Protein AF-A0A7S2D565-F1 (afdb_monomer_lite)

InterPro domains:
  IPR023214 HAD superfamily [G3DSA:3.40.50.1000] (1-123)
  IPR036412 HAD-like superfamily [SSF56784] (5-116)

Secondary structure (DSSP, 8-state):
-TTHHHHHHHHHHTT----EE-SS-HHHHHHHHHHTT-GGG--S-EES----TTHHHHHHHHHHSTTSTTGGGGGGTGGG-EEEES-HHHHHHHHHTT-EEEE--SSS---HHHHHHHHHHTTPPPPPPPP--TTTGGG-

Foldseek 3Di:
DVQVQLLLVQCVVVVHAAEDEELAQLVVVCVVCVVVVNNVSHPDYHHYNQDDPLGVLVVQVVLCDPPHVNVVVPPCSQLPAEDEECPVVNQVSSVVVNHHYDHFHPPPTDDPVSSVVVCVVVVHDGGPDPPPPVVNVVVD

Structure (mmCIF, N/CA/C/O backbone):
data_AF-A0A7S2D565-F1
#
_entry.id   AF-A0A7S2D565-F1
#
loop_
_atom_site.group_PDB
_atom_site.id
_atom_site.type_symbol
_atom_site.label_atom_id
_atom_site.label_alt_id
_atom_site.label_comp_id
_atom_site.label_asym_id
_atom_site.label_entity_id
_atom_site.label_seq_id
_atom_site.pdbx_PDB_ins_code
_atom_site.Cartn_x
_atom_site.Cartn_y
_atom_site.Cartn_z
_atom_site.occupancy
_atom_site.B_iso_or_equiv
_atom_site.auth_seq_id
_atom_site.auth_comp_id
_atom_site.auth_asym_id
_atom_site.auth_atom_id
_atom_site.pdbx_PDB_model_num
ATOM 1 N N . ALA A 1 1 ? 11.552 0.693 -13.306 1.00 63.19 1 ALA A N 1
ATOM 2 C CA . ALA A 1 1 ? 11.733 -0.682 -12.769 1.00 63.19 1 ALA A CA 1
ATOM 3 C C . ALA A 1 1 ? 11.023 -1.725 -13.653 1.00 63.19 1 ALA A C 1
ATOM 5 O O . ALA A 1 1 ? 9.807 -1.864 -13.546 1.00 63.19 1 ALA A O 1
ATOM 6 N N . PRO A 1 2 ? 11.734 -2.435 -14.548 1.00 69.81 2 PRO A N 1
ATOM 7 C CA . PRO A 1 2 ? 11.108 -3.235 -15.612 1.00 69.81 2 PRO A CA 1
ATOM 8 C C . PRO A 1 2 ? 10.314 -4.452 -15.114 1.00 69.81 2 PRO A C 1
ATOM 10 O O . PRO A 1 2 ? 9.330 -4.817 -15.746 1.00 69.81 2 PRO A O 1
ATOM 13 N N . LEU A 1 3 ? 10.701 -5.046 -13.980 1.00 79.56 3 LEU A N 1
ATOM 14 C CA . LEU A 1 3 ? 9.980 -6.181 -13.392 1.00 79.56 3 LEU A CA 1
ATOM 15 C C . LEU A 1 3 ? 8.737 -5.744 -12.607 1.00 79.56 3 LEU A C 1
ATOM 17 O O . LEU A 1 3 ? 7.703 -6.384 -12.706 1.00 79.56 3 LEU A O 1
ATOM 21 N N . LEU A 1 4 ? 8.809 -4.630 -11.874 1.00 89.50 4 LEU A N 1
ATOM 22 C CA . LEU A 1 4 ? 7.738 -4.185 -10.974 1.00 89.50 4 LEU A CA 1
ATOM 23 C C .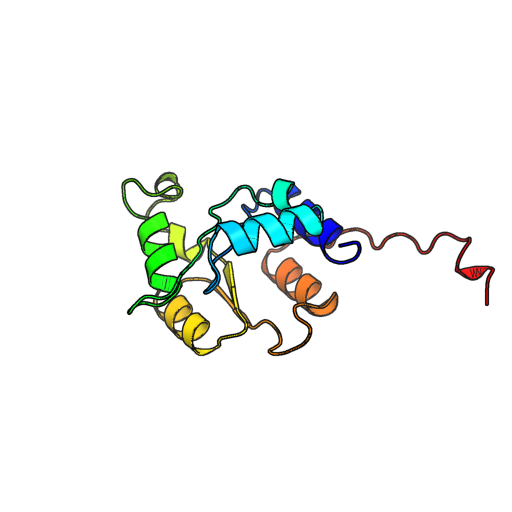 LEU A 1 4 ? 6.581 -3.480 -11.702 1.00 89.50 4 LEU A C 1
ATOM 25 O O . LEU A 1 4 ? 5.417 -3.672 -11.355 1.00 89.50 4 LEU A O 1
ATOM 29 N N . ARG A 1 5 ? 6.888 -2.668 -12.722 1.00 93.62 5 ARG A N 1
ATOM 30 C CA . ARG A 1 5 ? 5.893 -1.844 -13.429 1.00 93.62 5 ARG A CA 1
ATOM 31 C C . ARG A 1 5 ? 4.692 -2.654 -13.964 1.00 93.62 5 ARG A C 1
ATOM 33 O O . ARG A 1 5 ? 3.571 -2.249 -13.661 1.00 93.62 5 ARG A O 1
ATOM 40 N N . PRO A 1 6 ? 4.863 -3.791 -14.676 1.00 93.62 6 PRO A N 1
ATOM 41 C CA . PRO A 1 6 ? 3.729 -4.553 -15.212 1.00 93.62 6 PRO A CA 1
ATOM 42 C C . PRO A 1 6 ? 2.761 -5.053 -14.132 1.00 93.62 6 PRO A C 1
ATOM 44 O O . PRO A 1 6 ? 1.551 -5.090 -14.354 1.00 93.62 6 PRO A O 1
ATOM 47 N N . TRP A 1 7 ? 3.278 -5.417 -12.955 1.00 95.00 7 TRP A N 1
ATOM 48 C CA . TRP A 1 7 ? 2.463 -5.844 -11.818 1.00 95.00 7 TRP A CA 1
ATOM 49 C C . TRP A 1 7 ? 1.631 -4.686 -11.258 1.00 95.00 7 TRP A C 1
ATOM 51 O O . TRP A 1 7 ? 0.416 -4.821 -11.103 1.00 95.00 7 TRP A O 1
ATOM 61 N N . LEU A 1 8 ? 2.255 -3.527 -11.027 1.00 96.00 8 LEU A N 1
ATOM 62 C CA . LEU A 1 8 ? 1.573 -2.338 -10.503 1.00 96.00 8 LEU A CA 1
ATOM 63 C C . LEU A 1 8 ? 0.535 -1.778 -11.487 1.00 96.00 8 LEU A C 1
ATOM 65 O O . LEU A 1 8 ? -0.592 -1.478 -11.096 1.00 96.00 8 LEU A O 1
ATOM 69 N N . GLU A 1 9 ? 0.868 -1.701 -12.777 1.00 95.88 9 GLU A N 1
ATOM 70 C CA . GLU A 1 9 ? -0.076 -1.291 -13.826 1.00 95.88 9 GLU A CA 1
ATOM 71 C C . GLU A 1 9 ? -1.289 -2.215 -13.877 1.00 95.88 9 GLU A C 1
ATOM 73 O O . GLU A 1 9 ? -2.425 -1.759 -14.034 1.00 95.88 9 GLU A O 1
ATOM 78 N N . ARG A 1 10 ? -1.067 -3.521 -13.701 1.00 95.69 10 ARG A N 1
ATOM 79 C CA . ARG A 1 10 ? -2.148 -4.496 -13.699 1.00 95.69 10 ARG A CA 1
ATOM 80 C C . ARG A 1 10 ? -3.054 -4.344 -12.476 1.00 95.69 10 ARG A C 1
ATOM 82 O O . ARG A 1 10 ? -4.271 -4.349 -12.671 1.00 95.69 10 ARG A O 1
ATOM 89 N N . LEU A 1 11 ? -2.502 -4.148 -11.276 1.00 96.38 11 LEU A N 1
ATOM 90 C CA . LEU A 1 11 ? -3.280 -3.838 -10.065 1.00 96.38 11 LEU A CA 1
ATOM 91 C C . LEU A 1 11 ? -4.135 -2.582 -10.272 1.00 96.38 11 LEU A C 1
ATOM 93 O O . LEU A 1 11 ? -5.355 -2.624 -10.104 1.00 96.38 11 LEU A O 1
ATOM 97 N N . ARG A 1 12 ? -3.522 -1.501 -10.759 1.00 96.12 12 ARG A N 1
ATOM 98 C CA . ARG A 1 12 ? -4.221 -0.245 -11.041 1.00 96.12 12 ARG A CA 1
ATOM 99 C C . ARG A 1 12 ? -5.325 -0.416 -12.088 1.00 96.12 12 ARG A C 1
ATOM 101 O O . ARG A 1 12 ? -6.438 0.068 -11.904 1.00 96.12 12 ARG A O 1
ATOM 108 N N . SER A 1 13 ? -5.064 -1.159 -13.167 1.00 95.19 13 SER A N 1
ATOM 109 C CA . SER A 1 13 ? -6.069 -1.447 -14.207 1.00 95.19 13 SER A CA 1
ATOM 110 C C . SER A 1 13 ? -7.261 -2.262 -13.693 1.00 95.19 13 SER A C 1
ATOM 112 O O . SER A 1 13 ? -8.342 -2.200 -14.276 1.00 95.19 13 SER A O 1
ATOM 114 N N . ALA A 1 14 ? -7.073 -3.012 -12.603 1.00 95.62 14 ALA A N 1
ATOM 115 C CA . ALA A 1 14 ? -8.122 -3.759 -11.921 1.00 95.62 14 ALA A CA 1
ATOM 116 C C . ALA A 1 14 ? -8.903 -2.911 -10.898 1.00 95.62 14 ALA A C 1
ATOM 118 O O . ALA A 1 14 ? -9.802 -3.429 -10.242 1.00 95.62 14 ALA A O 1
ATOM 119 N N . GLY A 1 15 ? -8.586 -1.618 -10.768 1.00 94.88 15 GLY A N 1
ATOM 120 C CA . GLY A 1 15 ? -9.232 -0.706 -9.825 1.00 94.88 15 GLY A CA 1
ATOM 121 C C . GLY A 1 15 ? -8.665 -0.763 -8.406 1.00 94.88 15 GLY A C 1
ATOM 122 O O . GLY A 1 15 ? -9.283 -0.214 -7.496 1.00 94.88 15 GLY A O 1
ATOM 123 N N . VAL A 1 16 ? -7.513 -1.414 -8.204 1.00 96.31 16 VAL A N 1
ATOM 124 C CA . VAL A 1 16 ? -6.793 -1.385 -6.925 1.00 96.31 16 VAL A CA 1
ATOM 125 C C . VAL A 1 16 ? -6.077 -0.045 -6.796 1.00 96.31 16 VAL A C 1
ATOM 127 O O . VAL A 1 16 ? -5.340 0.347 -7.699 1.00 96.31 16 VAL A O 1
ATOM 130 N N . ILE A 1 17 ? -6.278 0.627 -5.664 1.00 96.62 17 ILE A N 1
ATOM 131 C CA . ILE A 1 17 ? -5.557 1.854 -5.319 1.00 96.62 17 ILE A CA 1
ATOM 132 C C . ILE A 1 17 ? -4.224 1.481 -4.681 1.00 96.62 17 ILE A C 1
ATOM 134 O O . ILE A 1 17 ? -4.181 0.676 -3.748 1.00 96.62 17 ILE A O 1
ATOM 138 N N . LEU A 1 18 ? -3.142 2.075 -5.174 1.00 97.56 18 LEU A N 1
ATOM 139 C CA . LEU A 1 18 ? -1.788 1.789 -4.710 1.00 97.56 18 LEU A CA 1
ATOM 140 C C . LEU A 1 18 ? -1.286 2.921 -3.812 1.00 97.56 18 LEU A C 1
ATOM 142 O O . LEU A 1 18 ? -1.127 4.055 -4.260 1.00 97.56 18 LEU A O 1
ATOM 146 N N . GLY A 1 19 ? -1.016 2.602 -2.545 1.00 96.94 19 GLY A N 1
ATOM 147 C CA . GLY A 1 19 ? -0.437 3.518 -1.558 1.00 96.94 19 GLY A CA 1
ATOM 148 C C . GLY A 1 19 ? 0.900 3.017 -1.012 1.00 96.94 19 GLY A C 1
ATOM 149 O O . GLY A 1 19 ? 1.263 1.854 -1.193 1.00 96.94 19 GLY A O 1
ATOM 150 N N . ILE A 1 20 ? 1.635 3.895 -0.329 1.00 96.75 20 ILE A N 1
ATOM 151 C CA . ILE A 1 20 ? 2.896 3.565 0.350 1.00 96.75 20 ILE A CA 1
ATOM 152 C C . ILE A 1 20 ? 2.863 4.102 1.776 1.00 96.75 20 ILE A C 1
ATOM 154 O O . ILE A 1 20 ? 2.556 5.267 1.999 1.00 96.75 20 ILE A O 1
ATOM 158 N N . MET A 1 21 ? 3.278 3.275 2.734 1.00 95.38 21 MET A N 1
ATOM 159 C CA . MET A 1 21 ? 3.602 3.698 4.097 1.00 95.38 21 MET A CA 1
ATOM 160 C C . MET A 1 21 ? 5.046 3.333 4.417 1.00 95.38 21 MET A C 1
ATOM 162 O O . MET A 1 21 ? 5.426 2.162 4.364 1.00 95.38 21 MET A O 1
ATOM 166 N N . SER A 1 22 ? 5.855 4.329 4.775 1.00 94.06 22 SER A N 1
ATOM 167 C CA . SER A 1 22 ? 7.288 4.151 5.019 1.00 94.06 22 SER A CA 1
ATOM 168 C C . SER A 1 22 ? 7.762 4.867 6.280 1.00 94.06 22 SER A C 1
ATOM 170 O O . SER A 1 22 ? 7.251 5.925 6.647 1.00 94.06 22 SER A O 1
ATOM 172 N N . LYS A 1 23 ? 8.808 4.322 6.915 1.00 92.50 23 LYS A N 1
ATOM 173 C CA . LYS A 1 23 ? 9.568 5.009 7.976 1.00 92.50 23 LYS A CA 1
ATOM 174 C C . LYS A 1 23 ? 10.332 6.222 7.417 1.00 92.50 23 LYS A C 1
ATOM 176 O O . LYS A 1 23 ? 10.550 7.196 8.136 1.00 92.50 23 LYS A O 1
ATOM 181 N N . SER A 1 24 ? 10.708 6.181 6.136 1.00 94.06 24 SER A N 1
ATOM 182 C CA . SER A 1 24 ? 11.349 7.289 5.416 1.00 94.06 24 SER A CA 1
ATOM 183 C C . SER A 1 24 ? 10.417 8.491 5.270 1.00 94.06 24 SER A C 1
ATOM 185 O O . SER A 1 24 ? 9.204 8.374 5.414 1.00 94.06 24 SER A O 1
ATOM 187 N N . THR A 1 25 ? 10.967 9.670 4.972 1.00 95.62 25 THR A N 1
ATOM 188 C CA . THR A 1 25 ? 10.137 10.858 4.714 1.00 95.62 25 THR A CA 1
ATOM 189 C C . THR A 1 25 ? 9.397 10.731 3.384 1.00 95.62 25 THR A C 1
ATOM 191 O O . THR A 1 25 ? 9.889 10.068 2.474 1.00 95.62 25 THR A O 1
ATOM 194 N N . GLU A 1 26 ? 8.253 11.403 3.245 1.00 95.94 26 GLU A N 1
ATOM 195 C CA . GLU A 1 26 ? 7.486 11.412 1.992 1.00 95.94 26 GLU A CA 1
ATOM 196 C C . GLU A 1 26 ? 8.343 11.896 0.817 1.00 95.94 26 GLU A C 1
ATOM 198 O O . GLU A 1 26 ? 8.400 11.230 -0.208 1.00 95.94 26 GLU A O 1
ATOM 203 N N . ALA A 1 27 ? 9.123 12.967 1.006 1.00 96.75 27 ALA A N 1
ATOM 204 C CA . ALA A 1 27 ? 10.044 13.475 -0.010 1.00 96.75 27 ALA A CA 1
ATOM 205 C C . ALA A 1 27 ? 11.073 12.423 -0.463 1.00 96.75 27 ALA A C 1
ATOM 207 O O . ALA A 1 27 ? 11.392 12.338 -1.645 1.00 96.75 27 ALA A O 1
ATOM 208 N N . THR A 1 28 ? 11.576 11.595 0.460 1.00 97.38 28 THR A N 1
ATOM 209 C CA . THR A 1 28 ? 12.487 10.490 0.125 1.00 97.38 28 THR A CA 1
ATOM 210 C C . THR A 1 28 ? 11.785 9.421 -0.710 1.00 97.38 28 THR A C 1
ATOM 212 O O . THR A 1 28 ? 12.364 8.928 -1.675 1.00 97.38 28 THR A O 1
ATOM 215 N N . VAL A 1 29 ? 10.550 9.064 -0.350 1.00 97.06 29 VAL A N 1
ATOM 216 C CA . VAL A 1 29 ? 9.759 8.064 -1.079 1.00 97.06 29 VAL A CA 1
ATOM 217 C C . VAL A 1 29 ? 9.409 8.566 -2.477 1.00 97.06 29 VAL A C 1
ATOM 219 O O . VAL A 1 29 ? 9.664 7.862 -3.450 1.00 97.06 29 VAL A O 1
ATOM 222 N N . VAL A 1 30 ? 8.895 9.792 -2.591 1.00 97.44 30 VAL A N 1
ATOM 223 C CA . VAL A 1 30 ? 8.546 10.416 -3.874 1.00 97.44 30 VAL A CA 1
ATOM 224 C C . VAL A 1 30 ? 9.766 10.476 -4.789 1.00 97.44 30 VAL A C 1
ATOM 226 O O . VAL A 1 30 ? 9.694 9.977 -5.907 1.00 97.44 30 VAL A O 1
ATOM 229 N N . ALA A 1 31 ? 10.912 10.960 -4.301 1.00 97.56 31 ALA A N 1
ATOM 230 C CA . ALA A 1 31 ? 12.136 11.017 -5.102 1.00 97.56 31 ALA A CA 1
ATOM 231 C C . ALA A 1 31 ? 12.593 9.628 -5.593 1.00 97.56 31 ALA A C 1
ATOM 233 O O . ALA A 1 31 ? 13.060 9.490 -6.724 1.00 97.56 31 ALA A O 1
ATOM 234 N N . ALA A 1 32 ? 12.444 8.583 -4.769 1.00 95.69 32 ALA A N 1
ATOM 235 C CA . ALA A 1 32 ? 12.767 7.214 -5.168 1.00 95.69 32 ALA A CA 1
ATOM 236 C C . ALA A 1 32 ? 11.812 6.680 -6.251 1.00 95.69 32 ALA A C 1
ATOM 238 O O . ALA A 1 32 ? 12.257 6.026 -7.195 1.00 95.69 32 ALA A O 1
ATOM 239 N N . LEU A 1 33 ? 10.514 6.978 -6.145 1.00 96.12 33 LEU A N 1
ATOM 240 C CA . LEU A 1 33 ? 9.515 6.601 -7.147 1.00 96.12 33 LEU A CA 1
ATOM 241 C C . LEU A 1 33 ? 9.703 7.348 -8.467 1.00 96.12 33 LEU A C 1
ATOM 243 O O . LEU A 1 33 ? 9.569 6.736 -9.522 1.00 96.12 33 LEU A O 1
ATOM 247 N N . GLU A 1 34 ? 10.029 8.640 -8.424 1.00 96.81 34 GLU A N 1
ATOM 248 C CA . GLU A 1 34 ? 10.345 9.434 -9.617 1.00 96.81 34 GLU A CA 1
ATOM 249 C C . GLU A 1 34 ? 11.567 8.863 -10.337 1.00 96.81 34 GLU A C 1
ATOM 251 O O . GLU A 1 34 ? 11.510 8.606 -11.537 1.00 96.81 34 GLU A O 1
ATOM 256 N N . ALA A 1 35 ? 12.645 8.577 -9.599 1.00 95.88 35 ALA A N 1
ATOM 257 C CA . ALA A 1 35 ? 13.851 7.972 -10.161 1.00 95.88 35 ALA A CA 1
ATOM 258 C C . ALA A 1 35 ? 13.601 6.572 -10.752 1.00 95.88 35 ALA A C 1
ATOM 260 O O . ALA A 1 35 ? 14.284 6.161 -11.689 1.00 95.88 35 ALA A O 1
ATOM 261 N N . ALA A 1 36 ? 12.629 5.832 -10.211 1.00 94.19 36 ALA A N 1
ATOM 262 C CA . ALA A 1 36 ? 12.229 4.523 -10.716 1.00 94.19 36 ALA A CA 1
ATOM 263 C C . ALA A 1 36 ? 11.210 4.585 -11.867 1.00 94.19 36 ALA A C 1
ATOM 265 O O . ALA A 1 36 ? 10.914 3.522 -12.437 1.00 94.19 36 ALA A O 1
ATOM 266 N N . GLU A 1 37 ? 10.699 5.785 -12.178 1.00 95.69 37 GLU A N 1
ATOM 267 C CA . GLU A 1 37 ? 9.540 6.039 -13.036 1.00 95.69 37 GLU A CA 1
ATOM 268 C C . GLU A 1 37 ? 8.356 5.173 -12.592 1.00 95.69 37 GLU A C 1
ATOM 270 O O . GLU A 1 37 ? 7.948 4.260 -13.296 1.00 95.69 37 GLU A O 1
ATOM 275 N N . LEU A 1 38 ? 7.893 5.324 -11.355 1.00 96.31 38 LEU A N 1
ATOM 276 C CA . LEU A 1 38 ? 6.741 4.571 -10.839 1.00 96.31 38 LEU A CA 1
ATOM 277 C C . LEU A 1 38 ? 5.721 5.458 -10.133 1.00 96.31 38 LEU A C 1
ATOM 279 O O . LEU A 1 38 ? 4.646 4.968 -9.795 1.00 96.31 38 LEU A O 1
ATOM 283 N N . LEU A 1 39 ? 6.050 6.729 -9.881 1.00 96.75 39 LEU A N 1
ATOM 284 C CA . LEU A 1 39 ? 5.216 7.638 -9.096 1.00 96.75 39 LEU A CA 1
ATOM 285 C C . LEU A 1 39 ? 3.788 7.715 -9.652 1.00 96.75 39 LEU A C 1
ATOM 287 O O . LEU A 1 39 ? 2.828 7.699 -8.892 1.00 96.75 39 LEU A O 1
ATOM 291 N N . GLU A 1 40 ? 3.640 7.717 -10.974 1.00 96.06 40 GLU A N 1
ATOM 292 C CA . GLU A 1 40 ? 2.357 7.812 -11.669 1.00 96.06 40 GLU A CA 1
ATOM 293 C C . GLU A 1 40 ? 1.429 6.601 -11.475 1.00 96.06 40 GLU A C 1
ATOM 295 O O . GLU A 1 40 ? 0.261 6.642 -11.877 1.00 96.06 40 GLU A O 1
ATOM 300 N N . LEU A 1 41 ? 1.946 5.507 -10.912 1.00 96.88 41 LEU A N 1
ATOM 301 C CA . LEU A 1 41 ? 1.182 4.295 -10.628 1.00 96.88 41 LEU A CA 1
ATOM 302 C C . LEU A 1 41 ? 0.563 4.308 -9.225 1.00 96.88 41 LEU A C 1
ATOM 304 O O . LEU A 1 41 ? -0.341 3.515 -8.985 1.00 96.88 41 LEU A O 1
ATOM 308 N N . PHE A 1 42 ? 1.011 5.196 -8.332 1.00 96.44 42 PHE A N 1
ATOM 309 C CA . PHE A 1 42 ? 0.494 5.325 -6.968 1.00 96.44 42 PHE A CA 1
ATOM 310 C C . PHE A 1 42 ? -0.557 6.434 -6.901 1.00 96.44 42 PHE A C 1
ATOM 312 O O . PHE A 1 42 ? -0.240 7.620 -6.858 1.00 96.44 42 PHE A O 1
ATOM 319 N N . ASP A 1 43 ? -1.825 6.035 -6.918 1.00 93.56 43 ASP A N 1
ATOM 320 C CA . ASP A 1 43 ? -3.000 6.906 -6.816 1.00 93.56 43 ASP A CA 1
ATOM 321 C C . ASP A 1 43 ? -3.600 6.959 -5.400 1.00 93.56 43 ASP A C 1
ATOM 323 O O . ASP A 1 43 ? -4.586 7.661 -5.161 1.00 93.56 43 ASP A O 1
ATOM 327 N N . GLY A 1 44 ? -2.995 6.236 -4.456 1.00 94.06 44 GLY A N 1
ATOM 328 C CA . GLY A 1 44 ? -3.300 6.279 -3.034 1.00 94.06 44 GLY A CA 1
ATOM 329 C C . GLY A 1 44 ? -2.332 7.153 -2.226 1.00 94.06 44 GLY A C 1
ATOM 330 O O . GLY A 1 44 ? -1.403 7.754 -2.767 1.00 94.06 44 GLY A O 1
ATOM 331 N N . PRO A 1 45 ? -2.529 7.225 -0.898 1.00 93.12 45 PRO A N 1
ATOM 332 C CA . PRO A 1 45 ? -1.664 7.995 -0.012 1.00 93.12 45 PRO A CA 1
ATOM 333 C C . PRO A 1 45 ? -0.210 7.506 -0.034 1.00 93.12 45 PRO A C 1
ATOM 335 O O . PRO A 1 45 ? 0.061 6.312 0.117 1.00 93.12 45 PRO A O 1
ATOM 338 N N . ILE A 1 46 ? 0.728 8.448 -0.154 1.00 95.50 46 ILE A N 1
ATOM 339 C CA . ILE A 1 46 ? 2.151 8.231 0.117 1.00 95.50 46 ILE A CA 1
ATOM 340 C C . ILE A 1 46 ? 2.443 8.845 1.481 1.00 95.50 46 ILE A C 1
ATOM 342 O O . ILE A 1 46 ? 2.552 10.057 1.628 1.00 95.50 46 ILE A O 1
ATOM 346 N N . MET A 1 47 ? 2.552 7.999 2.495 1.00 93.31 47 MET A N 1
ATOM 347 C CA . MET A 1 47 ? 2.748 8.415 3.872 1.00 93.31 47 MET A CA 1
ATOM 348 C C . MET A 1 47 ? 4.175 8.114 4.323 1.00 93.31 47 MET A C 1
ATOM 350 O O . MET A 1 47 ? 4.582 6.962 4.501 1.00 93.31 47 MET A O 1
ATOM 354 N N . GLY A 1 48 ? 4.946 9.181 4.516 1.00 91.31 48 GLY A N 1
ATOM 355 C CA . GLY A 1 48 ? 6.251 9.105 5.158 1.00 91.31 48 GLY A CA 1
ATOM 356 C C . GLY A 1 48 ? 6.161 9.193 6.678 1.00 91.31 48 GLY A C 1
ATOM 357 O O . GLY A 1 48 ? 5.168 9.658 7.231 1.00 91.31 48 GLY A O 1
ATOM 358 N N . LYS A 1 49 ? 7.239 8.798 7.359 1.00 90.75 49 LYS A N 1
ATOM 359 C CA . LYS A 1 49 ? 7.345 8.770 8.826 1.00 90.75 49 LYS A CA 1
ATOM 360 C C . LYS A 1 49 ? 6.164 8.046 9.485 1.00 90.75 49 LYS A C 1
ATOM 362 O O . LYS A 1 49 ? 5.726 8.454 10.558 1.00 90.75 49 LYS A O 1
ATOM 367 N N . ALA A 1 50 ? 5.683 6.970 8.864 1.00 86.44 50 ALA A N 1
ATOM 368 C CA . ALA A 1 50 ? 4.626 6.109 9.388 1.00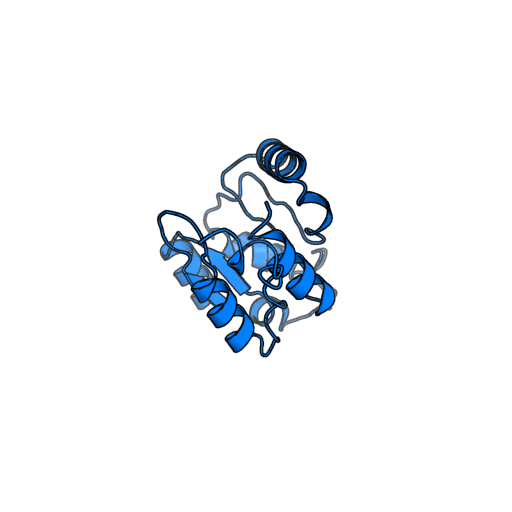 86.44 50 ALA A CA 1
ATOM 369 C C . ALA A 1 50 ? 5.154 5.279 10.575 1.00 86.44 50 ALA A C 1
ATOM 371 O O . ALA A 1 50 ? 5.346 4.069 10.494 1.00 86.44 50 ALA A O 1
ATOM 372 N N . VAL A 1 51 ? 5.479 5.972 11.665 1.00 82.19 51 VAL A N 1
ATOM 373 C CA . VAL A 1 51 ? 6.012 5.435 12.914 1.00 82.19 51 VAL A CA 1
ATOM 374 C C . VAL A 1 51 ? 5.107 5.954 14.022 1.00 82.19 51 VAL A C 1
ATOM 376 O O . VAL A 1 51 ? 5.171 7.125 14.389 1.00 82.19 51 VAL A O 1
ATOM 379 N N . GLY A 1 52 ? 4.235 5.087 14.525 1.00 82.12 52 GLY A N 1
ATOM 380 C CA . GLY A 1 52 ? 3.233 5.420 15.533 1.00 82.12 52 GLY A CA 1
ATOM 381 C C . GLY A 1 52 ? 3.065 4.294 16.545 1.00 82.12 52 GLY A C 1
ATOM 382 O O . GLY A 1 52 ? 3.529 3.176 16.327 1.00 82.12 52 GLY A O 1
ATOM 383 N N . PHE A 1 53 ? 2.399 4.587 17.663 1.00 79.56 53 PHE A N 1
ATOM 384 C CA . PHE A 1 53 ? 2.158 3.598 18.720 1.00 79.56 53 PHE A CA 1
ATOM 385 C C . PHE A 1 53 ? 1.364 2.388 18.201 1.00 79.56 53 PHE A C 1
ATOM 387 O O . PHE A 1 53 ? 1.735 1.246 18.469 1.00 79.56 53 PHE A O 1
ATOM 394 N N . GLU A 1 54 ? 0.357 2.658 17.370 1.00 86.31 54 GLU A N 1
ATOM 395 C CA . GLU A 1 54 ? -0.518 1.672 16.724 1.00 86.31 54 GLU A CA 1
ATOM 396 C C . GLU A 1 54 ? 0.069 1.072 15.429 1.00 86.31 54 GLU A C 1
ATOM 398 O O . GLU A 1 54 ? -0.573 0.257 14.770 1.00 86.31 54 GLU A O 1
ATOM 403 N N . GLY A 1 55 ? 1.299 1.448 15.057 1.00 90.75 55 GLY A N 1
ATOM 404 C CA . GLY A 1 55 ? 1.929 1.013 13.807 1.00 90.75 55 GLY A CA 1
ATOM 405 C C . GLY A 1 55 ? 1.221 1.534 12.548 1.00 90.75 55 GLY A C 1
ATOM 406 O O . GLY A 1 55 ? 0.430 2.480 12.602 1.00 90.75 55 GLY A O 1
ATOM 407 N N . LYS A 1 56 ? 1.489 0.905 11.401 1.00 95.00 56 LYS A N 1
ATOM 40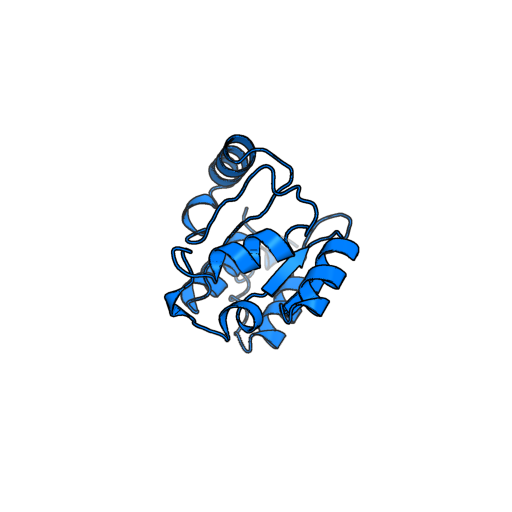8 C CA . LYS A 1 56 ? 0.842 1.199 10.106 1.00 95.00 56 LYS A CA 1
ATOM 409 C C . LYS A 1 56 ? -0.665 0.950 10.140 1.00 95.00 56 LYS A C 1
ATOM 411 O O . LYS A 1 56 ? -1.419 1.650 9.471 1.00 95.00 56 LYS A O 1
ATOM 416 N N . ALA A 1 57 ? -1.108 0.008 10.967 1.00 95.31 57 ALA A N 1
ATOM 417 C CA . ALA A 1 57 ? -2.518 -0.314 11.140 1.00 95.31 57 ALA A CA 1
ATOM 418 C C . ALA A 1 57 ? -3.337 0.866 11.706 1.00 95.31 57 ALA A C 1
ATOM 420 O O . ALA A 1 57 ? -4.491 1.045 11.322 1.00 95.31 57 ALA A O 1
ATOM 421 N N . GLY A 1 58 ? -2.730 1.701 12.562 1.00 94.31 58 GLY A N 1
ATOM 422 C CA . GLY A 1 58 ? -3.322 2.959 13.038 1.00 94.31 58 GLY A CA 1
ATOM 423 C C . GLY A 1 58 ? -3.585 3.953 11.913 1.00 94.31 58 GLY A C 1
ATOM 424 O O . GLY A 1 58 ? -4.687 4.472 11.782 1.00 94.31 58 GLY A O 1
ATOM 425 N N . PHE A 1 59 ? -2.596 4.152 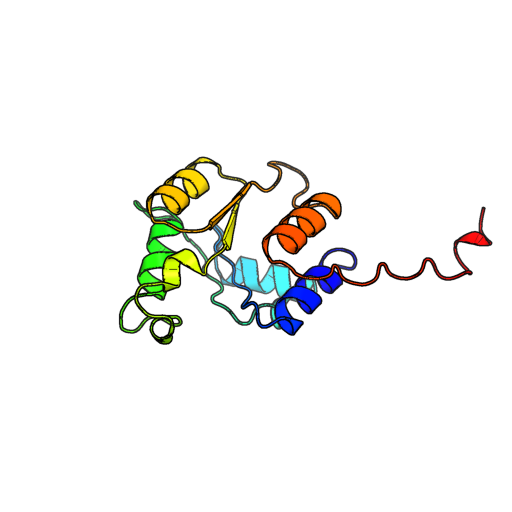11.044 1.00 94.19 59 PHE A N 1
ATOM 426 C CA . PHE A 1 59 ? -2.732 5.064 9.911 1.00 94.19 59 PHE A CA 1
ATOM 427 C C . PHE A 1 59 ? -3.779 4.587 8.894 1.00 94.19 59 PHE A C 1
ATOM 429 O O . PHE A 1 59 ? -4.527 5.405 8.366 1.00 94.19 59 PHE A O 1
ATOM 436 N N . ILE A 1 60 ? -3.870 3.277 8.632 1.00 95.06 60 ILE A N 1
ATOM 437 C CA . ILE A 1 60 ? -4.919 2.715 7.761 1.00 95.06 60 ILE A CA 1
ATOM 438 C C . ILE A 1 60 ? -6.308 2.968 8.363 1.00 95.06 60 ILE A C 1
ATOM 440 O O . ILE A 1 60 ? -7.221 3.370 7.644 1.00 95.06 60 ILE A O 1
ATOM 444 N N . GLU A 1 61 ? -6.467 2.765 9.672 1.00 94.44 61 GLU A N 1
ATOM 445 C CA . GLU A 1 61 ? -7.723 3.044 10.372 1.00 94.44 61 GLU A CA 1
ATOM 446 C C . GLU A 1 61 ? -8.122 4.513 10.239 1.00 94.44 61 GLU A C 1
ATOM 448 O O . GLU A 1 61 ? -9.231 4.795 9.791 1.00 94.44 61 GLU A O 1
ATOM 453 N N . GLU A 1 62 ? -7.203 5.445 10.497 1.00 93.50 62 GLU A N 1
ATOM 454 C CA . GLU A 1 62 ? -7.442 6.880 10.304 1.00 93.50 62 GLU A CA 1
ATOM 455 C C . GLU A 1 62 ? -7.886 7.217 8.872 1.00 93.50 62 GLU A C 1
ATOM 457 O O . GLU A 1 62 ? -8.752 8.070 8.681 1.00 93.50 62 GLU A O 1
ATOM 462 N N . MET A 1 63 ? -7.356 6.524 7.856 1.00 93.62 63 MET A N 1
ATOM 463 C CA . MET A 1 63 ? -7.764 6.747 6.465 1.00 93.62 63 MET A CA 1
ATOM 464 C C . MET A 1 63 ? -9.192 6.281 6.153 1.00 93.62 63 MET A C 1
ATOM 466 O O . MET A 1 63 ? -9.801 6.792 5.208 1.00 93.62 63 MET A O 1
ATOM 470 N N . CYS A 1 64 ? -9.705 5.316 6.914 1.00 94.38 64 CYS A N 1
ATOM 471 C CA . CYS A 1 64 ? -11.041 4.743 6.771 1.00 94.38 64 CYS A CA 1
ATOM 472 C C . CYS A 1 64 ? -12.117 5.472 7.592 1.00 94.38 64 CYS A C 1
ATOM 474 O O . CYS A 1 64 ? -13.307 5.270 7.344 1.00 94.38 64 CYS A O 1
ATOM 476 N N . LEU A 1 65 ? -11.721 6.289 8.571 1.00 93.19 65 LEU A N 1
ATOM 477 C CA . LEU A 1 65 ? -12.632 7.070 9.411 1.00 93.19 65 LEU A CA 1
ATOM 478 C C . LEU A 1 65 ? -13.199 8.299 8.677 1.00 93.19 65 LEU A C 1
ATOM 480 O O . LEU A 1 65 ? -12.783 8.643 7.570 1.00 93.19 65 LEU A O 1
ATOM 484 N N . GLU A 1 66 ? -14.165 8.966 9.316 1.00 90.25 66 GLU A N 1
ATOM 485 C CA . GLU A 1 66 ? -14.779 10.205 8.822 1.00 90.25 66 GLU A CA 1
ATOM 486 C C . GLU A 1 66 ? -13.720 11.284 8.538 1.00 90.25 66 GLU A C 1
ATOM 488 O O . GLU A 1 66 ? -12.867 11.580 9.378 1.00 90.25 66 GLU A O 1
ATOM 493 N N . GLY A 1 67 ? -13.766 11.866 7.339 1.00 88.50 67 GLY A N 1
ATOM 494 C CA . GLY A 1 67 ? -12.776 12.822 6.840 1.00 88.50 67 GLY A CA 1
ATOM 495 C C . GLY A 1 67 ? -11.527 12.188 6.217 1.00 88.50 67 GLY A C 1
ATOM 496 O O . GLY A 1 67 ? -10.697 12.915 5.664 1.00 88.50 67 GLY A O 1
ATOM 497 N N . GLY A 1 68 ? -11.385 10.861 6.269 1.00 91.88 68 GLY A N 1
ATOM 498 C CA . GLY A 1 68 ? -10.301 10.118 5.634 1.00 91.88 68 GLY A CA 1
ATOM 499 C C . GLY A 1 68 ? -10.511 9.908 4.124 1.00 91.88 68 GLY A C 1
ATOM 500 O O . GLY A 1 68 ? -11.642 9.926 3.630 1.00 91.88 68 GLY A O 1
ATOM 501 N N . PRO A 1 69 ? -9.439 9.666 3.343 1.00 91.50 69 PRO A N 1
ATOM 502 C CA . PRO A 1 69 ? -9.530 9.461 1.892 1.00 91.50 69 PRO A CA 1
ATOM 503 C C . PRO A 1 69 ? -10.380 8.244 1.489 1.00 91.50 69 PRO A C 1
ATOM 505 O O . PRO A 1 69 ? -10.829 8.156 0.339 1.00 91.50 69 PRO A O 1
ATOM 508 N N . PHE A 1 70 ? -10.608 7.310 2.415 1.00 93.62 70 PHE A N 1
ATOM 509 C CA . PHE A 1 70 ? -11.320 6.060 2.180 1.00 93.62 70 PHE A CA 1
ATOM 510 C C . PHE A 1 70 ? -12.646 5.948 2.942 1.00 93.62 70 PHE A C 1
ATOM 512 O O . PHE A 1 70 ? -13.295 4.907 2.864 1.00 93.62 70 PHE A O 1
ATOM 519 N N . GLU A 1 71 ? -13.115 7.031 3.573 1.00 91.56 71 GLU A N 1
ATOM 520 C CA . GLU A 1 71 ? -14.388 7.086 4.314 1.00 91.56 71 GLU A CA 1
ATOM 521 C C . GLU A 1 71 ? -15.567 6.481 3.528 1.00 91.56 71 GLU A C 1
ATOM 523 O O . GLU A 1 71 ? -16.380 5.727 4.060 1.00 91.56 71 GLU A O 1
ATOM 528 N N . LYS A 1 72 ? -15.635 6.751 2.217 1.00 92.12 72 LYS A N 1
ATOM 529 C CA . LYS A 1 72 ? -16.698 6.264 1.318 1.00 92.12 72 LYS A CA 1
ATOM 530 C C . LYS A 1 72 ? -16.828 4.734 1.247 1.00 92.12 72 LYS A C 1
ATOM 532 O O . LYS A 1 72 ? -17.809 4.245 0.688 1.00 92.12 72 LYS A O 1
ATOM 537 N N . TRP A 1 73 ? -15.841 3.981 1.731 1.00 91.06 73 TRP A N 1
ATOM 538 C CA . TRP A 1 73 ? -15.883 2.516 1.791 1.00 91.06 73 TRP A CA 1
ATOM 539 C C . TRP A 1 73 ? -16.555 1.985 3.060 1.00 91.06 73 TRP A C 1
ATOM 541 O O . TRP A 1 73 ? -16.853 0.793 3.129 1.00 91.06 73 TRP A O 1
ATOM 551 N N . GLY A 1 74 ? -16.876 2.862 4.014 1.00 89.69 74 GLY A N 1
ATOM 552 C CA . GLY A 1 74 ? -17.669 2.539 5.193 1.00 89.69 74 GLY A CA 1
ATOM 553 C C . GLY A 1 74 ? -16.986 1.548 6.136 1.00 89.69 74 GLY A C 1
ATOM 554 O O . GLY A 1 74 ? -15.764 1.431 6.175 1.00 89.69 74 GLY A O 1
ATOM 555 N N . ALA A 1 75 ? -17.797 0.817 6.904 1.00 86.75 75 ALA A N 1
ATOM 556 C CA . ALA A 1 75 ? -17.320 -0.061 7.977 1.00 86.75 75 ALA A CA 1
ATOM 557 C C . ALA A 1 75 ? -16.411 -1.211 7.498 1.00 86.75 75 ALA A C 1
ATOM 559 O O . ALA A 1 75 ? -15.578 -1.685 8.258 1.00 86.75 75 ALA A O 1
ATOM 560 N N . GLU A 1 76 ? -16.537 -1.625 6.235 1.00 91.94 76 GLU A N 1
ATOM 561 C CA . GLU A 1 76 ? -15.719 -2.685 5.625 1.00 91.94 76 GLU A CA 1
ATOM 562 C C . GLU A 1 76 ? -14.388 -2.161 5.057 1.00 91.94 76 GLU A C 1
ATOM 564 O O . GLU A 1 76 ? -13.657 -2.904 4.406 1.00 91.94 76 GLU A O 1
ATOM 569 N N . CYS A 1 77 ? -14.071 -0.873 5.232 1.00 94.81 77 CYS A N 1
ATOM 570 C CA . CYS A 1 77 ? -12.887 -0.258 4.633 1.00 94.81 77 CYS A CA 1
ATOM 571 C C . CYS A 1 77 ? -11.591 -0.995 5.005 1.00 94.81 77 CYS A C 1
ATOM 573 O O . CYS A 1 77 ? -10.785 -1.277 4.122 1.00 94.81 77 CYS A O 1
ATOM 575 N N . LEU A 1 78 ? -11.429 -1.382 6.275 1.00 96.19 78 LEU A N 1
ATOM 576 C CA . LEU A 1 78 ? -10.249 -2.111 6.753 1.00 96.19 78 LEU A CA 1
ATOM 577 C C . LEU A 1 78 ? -10.090 -3.477 6.075 1.00 96.19 78 LEU A C 1
ATOM 579 O O . LEU A 1 78 ? -8.999 -3.819 5.624 1.00 96.19 78 LEU A O 1
ATOM 583 N N . GLU A 1 79 ? -11.190 -4.214 5.921 1.00 95.50 79 GLU A N 1
ATOM 584 C CA . GLU A 1 79 ? -11.210 -5.537 5.284 1.00 95.50 79 GLU A CA 1
ATOM 585 C C . GLU A 1 79 ? -10.890 -5.469 3.783 1.00 95.50 79 GLU A C 1
ATOM 587 O O . GLU A 1 79 ? -10.549 -6.478 3.169 1.00 95.50 79 GLU A O 1
ATOM 592 N N . ARG A 1 80 ? -10.969 -4.282 3.172 1.00 95.00 80 ARG A N 1
ATOM 593 C CA . ARG A 1 80 ? -10.651 -4.040 1.755 1.00 95.00 80 ARG A CA 1
ATOM 594 C C . ARG A 1 80 ? -9.198 -3.628 1.522 1.00 95.00 80 ARG A C 1
ATOM 596 O O . ARG A 1 80 ? -8.803 -3.463 0.368 1.00 95.00 80 ARG A O 1
ATOM 603 N N . VAL A 1 81 ? -8.408 -3.466 2.582 1.00 96.38 81 VAL A N 1
ATOM 604 C CA . VAL A 1 81 ? -6.988 -3.113 2.497 1.00 96.38 81 VAL A CA 1
ATOM 605 C C . VAL A 1 81 ? -6.132 -4.371 2.618 1.00 96.38 81 VAL A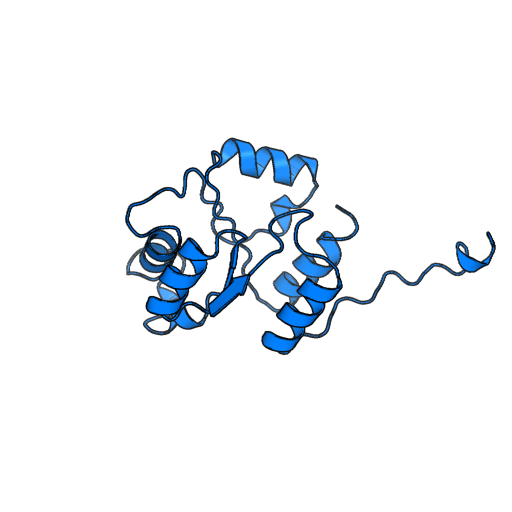 C 1
ATOM 607 O O . VAL A 1 81 ? -6.322 -5.180 3.523 1.00 96.38 81 VAL A O 1
ATOM 610 N N . LEU A 1 82 ? -5.155 -4.501 1.718 1.00 97.62 82 LEU A N 1
ATOM 611 C CA . LEU A 1 82 ? -4.054 -5.454 1.824 1.00 97.62 82 LEU A CA 1
ATOM 612 C C . LEU A 1 82 ? -2.782 -4.701 2.228 1.00 97.62 82 LEU A C 1
ATOM 614 O O . LEU A 1 82 ? -2.254 -3.912 1.443 1.00 97.62 82 LEU A O 1
ATOM 618 N N . LEU A 1 83 ? -2.285 -4.949 3.438 1.00 97.56 83 LEU A N 1
ATOM 619 C CA . LEU A 1 83 ? -0.985 -4.462 3.886 1.00 97.56 83 LEU A CA 1
ATOM 620 C C . LEU A 1 83 ? 0.107 -5.463 3.499 1.00 97.56 83 LEU A C 1
ATOM 622 O O . LEU A 1 83 ? 0.113 -6.605 3.957 1.00 97.56 83 LEU A O 1
ATOM 626 N N . VAL A 1 84 ? 1.050 -5.001 2.683 1.00 97.44 84 VAL A N 1
ATOM 627 C CA . VAL A 1 84 ? 2.260 -5.741 2.321 1.00 97.44 84 VAL A CA 1
ATOM 628 C C . VAL A 1 84 ? 3.442 -5.136 3.074 1.00 97.44 84 VAL A C 1
ATOM 630 O O . VAL A 1 84 ? 3.726 -3.948 2.909 1.00 97.44 84 VAL A O 1
ATOM 633 N N . ASP A 1 85 ? 4.114 -5.933 3.901 1.00 96.31 85 ASP A N 1
ATOM 634 C CA . ASP A 1 85 ? 5.209 -5.473 4.765 1.00 96.31 85 ASP A CA 1
ATOM 635 C C . ASP A 1 85 ? 6.210 -6.600 5.034 1.00 96.31 85 ASP A C 1
ATOM 637 O O . ASP A 1 85 ? 5.830 -7.771 5.057 1.00 96.31 85 ASP A O 1
ATOM 641 N N . ASP A 1 86 ? 7.474 -6.257 5.251 1.00 95.50 86 ASP A N 1
ATOM 642 C CA . ASP A 1 86 ? 8.506 -7.172 5.745 1.00 95.50 86 ASP A CA 1
ATOM 643 C C . ASP A 1 86 ? 8.482 -7.281 7.283 1.00 95.50 86 ASP A C 1
ATOM 645 O O . ASP A 1 86 ? 8.912 -8.284 7.859 1.00 95.50 86 ASP A O 1
ATOM 649 N N . ASP A 1 87 ? 7.914 -6.289 7.979 1.00 95.12 87 ASP A N 1
ATOM 650 C CA . ASP A 1 87 ? 7.784 -6.302 9.435 1.00 95.12 87 ASP A CA 1
ATOM 651 C C . ASP A 1 87 ? 6.564 -7.124 9.890 1.00 95.12 87 ASP A C 1
ATOM 653 O O . ASP A 1 87 ? 5.433 -6.641 9.999 1.00 95.12 87 ASP A O 1
ATOM 657 N N . VAL A 1 88 ? 6.803 -8.388 10.243 1.00 94.88 88 VAL A N 1
ATOM 658 C CA . VAL A 1 88 ? 5.764 -9.313 10.736 1.00 94.88 88 VAL A CA 1
ATOM 659 C C . VAL A 1 88 ? 5.002 -8.802 11.967 1.00 94.88 88 VAL A C 1
ATOM 661 O O . VAL A 1 88 ? 3.883 -9.252 12.221 1.00 94.88 88 VAL A O 1
ATOM 664 N N . ARG A 1 89 ? 5.565 -7.868 12.749 1.00 94.88 89 ARG A N 1
ATOM 665 C CA . ARG A 1 89 ? 4.866 -7.276 13.904 1.00 94.88 89 ARG A CA 1
ATOM 666 C C . ARG A 1 89 ? 3.827 -6.258 13.457 1.00 94.88 89 ARG A C 1
ATOM 668 O O . ARG A 1 89 ? 2.757 -6.198 14.060 1.00 94.88 89 ARG A O 1
ATOM 675 N N . GLU A 1 90 ? 4.128 -5.486 12.416 1.00 95.31 90 GLU A N 1
ATOM 676 C CA . GLU A 1 90 ? 3.165 -4.580 11.781 1.00 95.31 90 GLU A CA 1
ATOM 677 C C . GLU A 1 90 ? 2.019 -5.379 11.153 1.00 95.31 90 GLU A C 1
ATOM 679 O O . GLU A 1 90 ? 0.851 -5.046 11.354 1.00 95.31 90 GLU A O 1
ATOM 684 N N . LEU A 1 91 ? 2.333 -6.497 10.489 1.00 97.06 91 LEU A N 1
ATOM 685 C CA . LEU A 1 91 ? 1.316 -7.386 9.920 1.00 97.06 91 LEU A CA 1
ATOM 686 C C . LEU A 1 91 ? 0.421 -8.019 10.988 1.00 97.06 91 LEU A C 1
ATOM 688 O O . LEU A 1 91 ? -0.795 -8.054 10.821 1.00 97.06 91 LEU A O 1
ATOM 692 N N . ALA A 1 92 ? 0.987 -8.487 12.103 1.00 96.88 92 ALA A N 1
ATOM 693 C CA . ALA A 1 92 ? 0.189 -9.043 13.195 1.00 96.88 92 ALA A CA 1
ATOM 694 C C . ALA A 1 92 ? -0.820 -8.013 13.736 1.00 96.88 92 ALA A C 1
ATOM 696 O O . ALA A 1 92 ? -2.008 -8.314 13.847 1.00 96.88 92 ALA A O 1
ATOM 697 N N . ARG A 1 93 ? -0.372 -6.773 13.975 1.00 95.69 93 ARG A N 1
ATOM 698 C CA . ARG A 1 93 ? -1.240 -5.667 14.419 1.00 95.69 93 ARG A CA 1
ATOM 699 C C . ARG A 1 93 ? -2.319 -5.321 13.398 1.00 95.69 93 ARG A C 1
ATOM 701 O O . ARG A 1 93 ? -3.451 -5.043 13.775 1.00 95.69 93 ARG A O 1
ATOM 708 N N . ALA A 1 94 ? -1.979 -5.326 12.111 1.00 96.94 94 ALA A N 1
ATOM 709 C CA . ALA A 1 94 ? -2.946 -5.087 11.045 1.00 96.94 94 ALA A CA 1
ATOM 710 C C . ALA A 1 94 ? -4.013 -6.196 10.999 1.00 96.94 94 ALA A C 1
ATOM 712 O O . ALA A 1 94 ? -5.207 -5.898 10.956 1.00 96.94 94 ALA A O 1
ATOM 713 N N . GLY A 1 95 ? -3.598 -7.460 11.115 1.00 96.94 95 GLY A N 1
ATOM 714 C CA . GLY A 1 95 ? -4.504 -8.608 11.163 1.00 96.94 95 GLY A CA 1
ATOM 715 C C . GLY A 1 95 ? -5.463 -8.577 12.357 1.00 96.94 95 GLY A C 1
ATOM 716 O O . GLY A 1 95 ? -6.647 -8.864 12.195 1.00 96.94 95 GLY A O 1
ATOM 717 N N . GLU A 1 96 ? -5.001 -8.148 13.538 1.00 96.38 96 GLU A N 1
ATOM 718 C CA . GLU A 1 96 ? -5.853 -7.950 14.727 1.00 96.38 96 GLU A CA 1
ATOM 719 C C . GLU A 1 96 ? -6.979 -6.923 14.501 1.00 96.38 96 GLU A C 1
ATOM 721 O O . GLU A 1 96 ? -7.994 -6.958 15.198 1.00 96.38 96 GLU A O 1
ATOM 726 N N . ARG A 1 97 ? -6.830 -6.041 13.505 1.00 95.06 97 ARG A N 1
ATOM 727 C CA . ARG A 1 97 ? -7.814 -5.019 13.114 1.00 95.06 97 ARG A CA 1
ATOM 728 C C . ARG A 1 97 ? -8.637 -5.391 11.875 1.00 95.06 97 ARG A C 1
ATOM 730 O O . ARG A 1 97 ? -9.356 -4.547 11.350 1.00 95.06 97 ARG A O 1
ATOM 737 N N . GLY A 1 98 ? -8.531 -6.630 11.393 1.00 95.69 98 GLY A N 1
ATOM 738 C CA . GLY A 1 98 ? -9.266 -7.105 10.215 1.00 95.69 98 GLY A CA 1
ATOM 739 C C . GLY A 1 98 ? -8.674 -6.669 8.871 1.00 95.69 98 GLY A C 1
ATOM 740 O O . GLY A 1 98 ? -9.310 -6.868 7.840 1.00 95.69 98 GLY A O 1
ATOM 741 N N . ILE A 1 99 ? -7.465 -6.100 8.857 1.00 97.62 99 ILE A N 1
ATOM 742 C CA . ILE A 1 99 ? -6.750 -5.761 7.621 1.00 97.62 99 ILE A CA 1
ATOM 743 C C . ILE A 1 99 ? -6.120 -7.037 7.054 1.00 97.62 99 ILE A C 1
ATOM 745 O O . ILE A 1 99 ? -5.507 -7.818 7.787 1.00 97.62 99 ILE A O 1
ATOM 749 N N . GLN A 1 100 ? -6.242 -7.248 5.743 1.00 97.69 100 GLN A N 1
ATOM 750 C CA . GLN A 1 100 ? -5.587 -8.369 5.071 1.00 97.69 100 GLN A CA 1
ATOM 751 C C . GLN A 1 100 ? -4.078 -8.122 5.010 1.00 97.69 100 GLN A C 1
ATOM 753 O O . GLN A 1 100 ? -3.638 -6.989 4.822 1.00 97.69 100 GLN A O 1
ATOM 758 N N . THR A 1 101 ? -3.263 -9.167 5.139 1.00 97.94 101 THR A N 1
ATOM 759 C CA . THR A 1 101 ? -1.804 -9.021 5.208 1.00 97.94 101 THR A CA 1
ATOM 760 C C . THR A 1 101 ? -1.069 -9.973 4.279 1.00 97.94 101 THR A C 1
ATOM 762 O O . THR A 1 101 ? -1.507 -11.098 4.045 1.00 97.94 101 THR A O 1
ATOM 765 N N . TYR A 1 102 ? 0.070 -9.516 3.761 1.00 97.81 102 TYR A N 1
ATOM 766 C CA . TYR A 1 102 ? 1.032 -10.339 3.034 1.00 97.81 102 TYR A CA 1
ATOM 767 C C . TYR A 1 102 ? 2.444 -10.027 3.531 1.00 97.81 102 TYR A C 1
ATOM 769 O O . TYR A 1 102 ? 2.855 -8.865 3.558 1.00 97.81 102 TYR A O 1
ATOM 777 N N . ALA A 1 103 ? 3.184 -11.065 3.918 1.00 96.94 103 ALA A N 1
ATOM 778 C CA . ALA A 1 103 ? 4.562 -10.931 4.374 1.00 96.94 103 ALA A CA 1
ATOM 779 C C . ALA A 1 103 ? 5.512 -10.876 3.179 1.00 96.94 103 ALA A C 1
ATOM 781 O O . ALA A 1 103 ? 5.726 -11.881 2.503 1.00 96.94 103 ALA A O 1
ATOM 782 N N . ALA A 1 104 ? 6.073 -9.698 2.919 1.00 95.50 104 ALA A N 1
ATOM 783 C CA . ALA A 1 104 ? 7.143 -9.563 1.944 1.00 95.50 104 ALA A CA 1
ATOM 784 C C . ALA A 1 104 ? 8.435 -10.210 2.483 1.00 95.50 104 ALA A C 1
ATOM 786 O O . ALA A 1 104 ? 8.652 -10.225 3.698 1.00 95.50 104 ALA A O 1
ATOM 787 N N . PRO A 1 105 ? 9.314 -10.724 1.605 1.00 93.31 105 PRO A N 1
ATOM 788 C CA . PRO A 1 105 ? 10.638 -11.181 2.012 1.00 93.31 105 PRO A CA 1
ATOM 789 C C . PRO A 1 105 ? 11.429 -10.079 2.733 1.00 93.31 105 PRO A C 1
ATOM 791 O O . PRO A 1 105 ? 11.439 -8.936 2.276 1.00 93.31 105 PRO A O 1
ATOM 794 N N . GLU A 1 106 ? 12.128 -10.440 3.819 1.00 89.31 106 GLU A N 1
ATOM 795 C CA . GLU A 1 106 ? 12.978 -9.518 4.602 1.00 89.31 106 GLU A CA 1
ATOM 796 C C . GLU A 1 106 ? 14.079 -8.880 3.737 1.00 89.31 106 GLU A C 1
ATOM 798 O O . GLU A 1 106 ? 14.412 -7.709 3.894 1.00 89.31 106 GLU A O 1
ATOM 803 N N . ASP A 1 107 ? 14.589 -9.636 2.761 1.00 87.94 107 ASP A N 1
ATOM 804 C CA . ASP A 1 107 ? 15.599 -9.194 1.807 1.00 87.94 107 ASP A CA 1
ATOM 805 C C . ASP A 1 107 ? 15.131 -9.398 0.362 1.00 87.94 107 ASP A C 1
ATOM 807 O O . ASP A 1 107 ? 14.404 -10.335 0.034 1.00 87.94 107 ASP A O 1
ATOM 811 N N . GLY A 1 108 ? 15.599 -8.533 -0.540 1.00 85.38 108 GLY A N 1
ATOM 812 C CA . GLY A 1 108 ? 15.356 -8.649 -1.984 1.00 85.38 108 GLY A CA 1
ATOM 813 C C . GLY A 1 108 ? 13.973 -8.185 -2.458 1.00 85.38 108 GLY A C 1
ATOM 814 O O 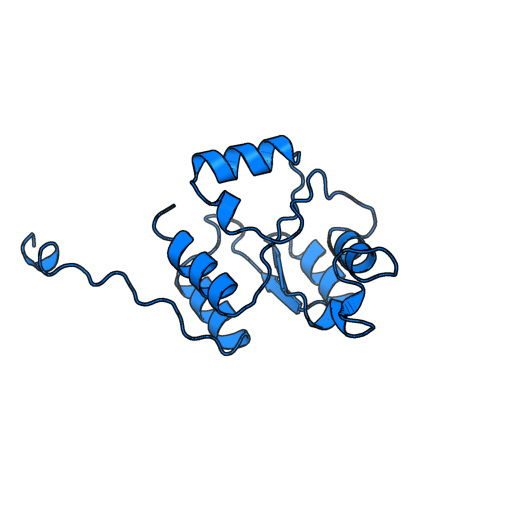. GLY A 1 108 ? 13.809 -7.935 -3.653 1.00 85.38 108 GLY A O 1
ATOM 815 N N . GLY A 1 109 ? 13.018 -7.991 -1.543 1.00 89.19 109 GLY A N 1
ATOM 816 C CA . GLY A 1 109 ? 11.656 -7.545 -1.842 1.00 89.19 109 GLY A CA 1
ATOM 817 C C . GLY A 1 109 ? 10.814 -8.605 -2.561 1.00 89.19 109 GLY A C 1
ATOM 818 O O . GLY A 1 109 ? 11.246 -9.741 -2.745 1.00 89.19 109 GLY A O 1
ATOM 819 N N . LEU A 1 110 ? 9.602 -8.225 -2.978 1.00 92.56 110 LEU A N 1
ATOM 820 C CA . LEU A 1 110 ? 8.693 -9.125 -3.695 1.00 92.56 110 LEU A CA 1
ATOM 821 C C . LEU A 1 110 ? 9.278 -9.581 -5.037 1.00 92.56 110 LEU A C 1
ATOM 823 O O . LEU A 1 110 ? 9.704 -8.759 -5.856 1.00 92.56 110 LEU A O 1
ATOM 827 N N . GLN A 1 111 ? 9.222 -10.885 -5.274 1.00 91.25 111 GLN A N 1
ATOM 828 C CA . GLN A 1 111 ? 9.579 -11.540 -6.525 1.00 91.25 111 GLN A CA 1
ATOM 829 C C . GLN A 1 111 ? 8.328 -11.872 -7.354 1.00 91.25 111 GLN A C 1
ATOM 831 O O . GLN A 1 111 ? 7.187 -11.693 -6.925 1.00 91.25 111 GLN A O 1
ATOM 836 N N . ASP A 1 112 ? 8.537 -12.373 -8.571 1.00 91.25 112 ASP A N 1
ATOM 837 C CA . ASP A 1 112 ? 7.460 -12.753 -9.495 1.00 91.25 112 ASP A CA 1
ATOM 838 C C . ASP A 1 112 ? 6.484 -13.772 -8.882 1.00 91.25 112 ASP A C 1
ATOM 840 O O . ASP A 1 112 ? 5.277 -13.710 -9.129 1.00 91.25 112 ASP A O 1
ATOM 844 N N . GLU A 1 113 ? 6.991 -14.723 -8.101 1.00 92.12 113 GLU A N 1
ATOM 845 C CA . GLU A 1 113 ? 6.192 -15.725 -7.398 1.00 92.12 113 GLU A CA 1
ATOM 846 C C . GLU A 1 113 ? 5.304 -15.091 -6.322 1.00 92.12 113 GLU A C 1
ATOM 848 O O . GLU A 1 113 ? 4.121 -15.428 -6.256 1.00 92.12 113 GLU A O 1
ATOM 853 N N . ASP A 1 114 ? 5.830 -14.120 -5.569 1.00 94.69 114 ASP A N 1
ATOM 854 C CA . ASP A 1 114 ? 5.066 -13.400 -4.547 1.00 94.69 114 ASP A CA 1
ATOM 855 C C . ASP A 1 114 ? 3.908 -12.621 -5.172 1.00 94.69 114 ASP A C 1
ATOM 857 O O . ASP A 1 114 ? 2.762 -12.682 -4.722 1.00 94.69 114 ASP A O 1
ATOM 861 N N . PHE A 1 115 ? 4.174 -11.925 -6.280 1.00 95.06 115 PHE A N 1
ATOM 862 C CA . PHE A 1 115 ? 3.121 -11.222 -7.002 1.00 95.06 115 PHE A CA 1
ATOM 863 C C . PHE A 1 115 ? 2.057 -12.175 -7.545 1.00 95.06 115 PHE A C 1
ATOM 865 O O . PHE A 1 115 ? 0.875 -11.836 -7.515 1.00 95.06 115 PHE A O 1
ATOM 872 N N . ARG A 1 116 ? 2.428 -13.371 -8.022 1.00 94.69 116 ARG A N 1
ATOM 873 C CA . ARG A 1 116 ? 1.436 -14.373 -8.453 1.00 94.69 116 ARG A CA 1
ATOM 874 C C . ARG A 1 116 ? 0.555 -14.834 -7.305 1.00 94.69 116 ARG A C 1
ATOM 876 O O . ARG A 1 116 ? -0.639 -15.026 -7.528 1.00 94.69 116 ARG A O 1
ATOM 883 N N . GLU A 1 117 ? 1.118 -15.003 -6.117 1.00 95.94 117 GLU A N 1
ATOM 884 C CA . GLU A 1 117 ? 0.354 -15.371 -4.929 1.00 95.94 117 GLU A CA 1
ATOM 885 C C . GLU A 1 117 ? -0.632 -14.265 -4.540 1.00 95.94 117 GLU A C 1
ATOM 887 O O . GLU A 1 117 ? -1.836 -14.526 -4.457 1.00 95.94 117 GLU A O 1
ATOM 892 N N . ILE A 1 118 ? -0.159 -13.017 -4.435 1.00 96.25 118 ILE A N 1
ATOM 893 C CA . ILE A 1 118 ? -1.004 -11.839 -4.174 1.00 96.25 118 ILE A CA 1
ATOM 894 C C . ILE A 1 118 ? -2.135 -11.751 -5.206 1.00 96.25 118 ILE A C 1
ATOM 896 O O . ILE A 1 118 ? -3.306 -11.606 -4.859 1.00 96.25 118 ILE A O 1
ATOM 900 N N . PHE A 1 119 ? -1.812 -11.890 -6.489 1.00 96.12 119 PHE A N 1
ATOM 901 C CA . PHE A 1 119 ? -2.795 -11.835 -7.567 1.00 96.12 119 PHE A CA 1
ATOM 902 C C . PHE A 1 119 ? -3.820 -12.962 -7.493 1.00 96.12 119 PHE A C 1
ATOM 904 O O . PHE A 1 119 ? -5.006 -12.721 -7.717 1.00 96.12 119 PHE A O 1
ATOM 911 N N . SER A 1 120 ? -3.384 -14.175 -7.155 1.00 95.12 120 SER A N 1
ATOM 912 C CA . SER A 1 120 ? -4.283 -15.307 -6.947 1.00 95.12 120 SER A CA 1
ATOM 913 C C . SER A 1 120 ? -5.249 -15.038 -5.793 1.00 95.12 120 SER A C 1
ATOM 915 O O . SER A 1 120 ? -6.442 -15.299 -5.938 1.00 95.12 120 SER A O 1
ATOM 917 N N . GLY A 1 121 ? -4.763 -14.479 -4.679 1.00 94.62 121 GLY A N 1
ATOM 918 C CA . GLY A 1 121 ? -5.595 -14.087 -3.537 1.00 94.62 121 GLY A CA 1
ATOM 919 C C . GLY A 1 121 ? -6.624 -13.007 -3.889 1.00 94.62 121 GLY A C 1
ATOM 920 O O . GLY A 1 121 ? -7.765 -13.067 -3.440 1.00 94.62 121 GLY A O 1
ATOM 921 N N . LEU A 1 122 ? -6.255 -12.075 -4.769 1.00 93.75 122 LEU A N 1
ATOM 922 C CA . LEU A 1 122 ? -7.138 -11.016 -5.271 1.00 93.75 122 LEU A CA 1
ATOM 923 C C . LEU A 1 122 ? -8.044 -11.460 -6.437 1.00 93.75 122 LEU A C 1
ATOM 925 O O . LEU A 1 122 ? -8.788 -10.641 -6.976 1.00 93.75 122 LEU A O 1
ATOM 929 N N . ALA A 1 123 ? -7.975 -12.728 -6.859 1.00 95.06 123 ALA A N 1
ATOM 930 C CA . ALA A 1 123 ? -8.651 -13.250 -8.051 1.00 95.06 123 ALA A CA 1
ATOM 931 C C . ALA A 1 123 ? -8.349 -12.446 -9.339 1.00 95.06 123 ALA A C 1
ATOM 933 O O . ALA A 1 123 ? -9.195 -12.301 -10.226 1.00 95.06 123 ALA A O 1
ATOM 934 N N . LEU A 1 124 ? -7.121 -11.933 -9.460 1.00 94.69 124 LEU A N 1
ATOM 935 C CA . LEU A 1 124 ? -6.635 -11.174 -10.608 1.00 94.69 124 LEU A CA 1
ATOM 936 C C . LEU A 1 124 ? -5.753 -12.037 -11.511 1.00 94.69 124 LEU A C 1
ATOM 938 O O . LEU A 1 124 ? -4.903 -12.800 -11.062 1.00 94.69 124 LEU A O 1
ATOM 942 N N . ALA A 1 125 ? -5.893 -11.857 -12.825 1.00 92.88 125 ALA A N 1
ATOM 943 C CA . ALA A 1 125 ? -4.941 -12.438 -13.767 1.00 92.88 125 ALA A CA 1
ATOM 944 C C . ALA A 1 125 ? -3.612 -11.669 -13.725 1.00 92.88 125 ALA A C 1
ATOM 946 O O . ALA A 1 125 ? -3.611 -10.436 -13.844 1.00 92.88 125 ALA A O 1
ATOM 947 N N . ALA A 1 126 ? -2.509 -12.412 -13.604 1.00 90.00 126 ALA A N 1
ATOM 948 C CA . ALA A 1 126 ? -1.147 -11.896 -13.709 1.00 90.00 126 ALA A CA 1
ATOM 949 C C . ALA A 1 126 ? -0.937 -11.133 -15.036 1.00 90.00 126 ALA A C 1
ATOM 951 O O . ALA A 1 126 ? -1.576 -11.469 -16.043 1.00 90.00 126 ALA A O 1
ATOM 952 N N . PRO A 1 127 ? -0.054 -10.117 -15.070 1.00 89.75 127 PRO A N 1
ATOM 953 C CA . PRO A 1 127 ? 0.308 -9.461 -16.310 1.00 89.75 127 PRO A CA 1
ATOM 954 C C . PRO A 1 127 ? 0.937 -10.483 -17.270 1.00 89.75 127 PRO A C 1
ATOM 956 O O . PRO A 1 127 ? 1.572 -11.452 -16.832 1.00 89.75 127 PRO A O 1
ATOM 959 N N . PRO A 1 128 ? 0.775 -10.291 -18.588 1.00 77.44 128 PRO A N 1
ATOM 960 C CA . PRO A 1 128 ? 1.503 -11.095 -19.552 1.00 77.44 128 PRO A CA 1
ATOM 961 C C . PRO A 1 128 ? 2.996 -10.928 -19.268 1.00 77.44 128 PRO A C 1
ATOM 963 O O . PRO A 1 128 ? 3.485 -9.802 -19.159 1.00 77.44 128 PRO A O 1
ATOM 966 N N . ARG A 1 129 ? 3.731 -12.043 -19.149 1.00 68.31 129 ARG A N 1
ATOM 967 C CA . ARG A 1 129 ? 5.195 -11.956 -19.164 1.00 68.31 129 ARG A CA 1
ATOM 968 C C . ARG A 1 129 ? 5.561 -11.222 -20.450 1.00 68.31 129 ARG A C 1
ATOM 970 O O . ARG A 1 129 ? 4.949 -11.546 -21.477 1.00 68.31 129 ARG A O 1
ATOM 977 N N . PRO A 1 130 ? 6.507 -10.265 -20.433 1.00 58.59 130 PRO A N 1
ATOM 978 C CA . PRO A 1 130 ? 7.057 -9.785 -21.685 1.00 58.59 130 PRO A CA 1
ATOM 979 C C . PRO A 1 130 ? 7.436 -11.040 -22.459 1.00 58.59 130 PRO A C 1
ATOM 981 O O . PRO A 1 130 ? 8.185 -11.871 -21.935 1.00 58.59 130 PRO A O 1
ATOM 984 N N . MET A 1 131 ? 6.800 -11.252 -23.621 1.00 48.56 131 MET A N 1
ATOM 985 C CA . MET A 1 131 ? 7.196 -12.338 -24.505 1.00 48.56 131 MET A CA 1
ATOM 986 C C . MET A 1 131 ? 8.705 -12.196 -24.585 1.00 48.56 131 MET A C 1
ATOM 988 O O . MET A 1 131 ? 9.173 -11.108 -24.928 1.00 48.56 131 MET A O 1
ATOM 992 N N . GLN A 1 132 ? 9.456 -13.229 -24.184 1.00 50.69 132 GLN A N 1
ATOM 993 C CA . GLN A 1 132 ? 10.844 -13.315 -24.605 1.00 50.69 132 GLN A CA 1
ATOM 994 C C . GLN A 1 132 ? 10.753 -13.106 -26.106 1.00 50.69 132 GLN A C 1
ATOM 996 O O . GLN A 1 132 ? 10.137 -13.911 -26.810 1.00 50.69 132 GLN A O 1
ATOM 1001 N N . SER A 1 133 ? 11.169 -11.930 -26.573 1.00 45.41 133 SER A N 1
ATOM 1002 C CA . SER A 1 133 ? 11.114 -11.646 -27.988 1.00 45.41 133 SER A CA 1
ATOM 1003 C C . SER A 1 133 ? 11.906 -12.774 -28.633 1.00 45.41 133 SER A C 1
ATOM 1005 O O . SER A 1 133 ? 12.925 -13.206 -28.092 1.00 45.41 133 SER A O 1
ATOM 1007 N N . ALA A 1 134 ? 11.447 -13.278 -29.776 1.00 50.78 134 ALA A N 1
ATOM 1008 C CA . ALA A 1 134 ? 12.152 -14.326 -30.517 1.00 50.78 134 ALA A CA 1
ATOM 1009 C C . ALA A 1 134 ? 13.619 -13.948 -30.863 1.00 50.78 134 ALA A C 1
ATOM 1011 O O . ALA A 1 134 ? 14.356 -14.746 -31.431 1.00 50.78 134 ALA A O 1
ATOM 1012 N N . GLU A 1 135 ? 14.047 -12.724 -30.539 1.00 49.91 135 GLU A N 1
ATOM 1013 C CA . GLU A 1 135 ? 15.426 -12.245 -30.554 1.00 49.91 135 GLU A CA 1
ATOM 1014 C C . GLU A 1 135 ? 16.292 -12.780 -29.399 1.00 49.91 135 GLU A C 1
ATOM 1016 O O . GLU A 1 135 ? 17.483 -12.984 -29.618 1.00 49.91 135 GLU A O 1
ATOM 1021 N N . ILE A 1 136 ? 15.743 -13.069 -28.210 1.00 53.16 136 ILE A N 1
ATOM 1022 C CA . ILE A 1 136 ? 16.518 -13.606 -27.071 1.00 53.16 136 ILE A CA 1
ATOM 1023 C C . ILE A 1 136 ? 16.809 -15.106 -27.246 1.00 53.16 136 ILE A C 1
ATOM 1025 O O . ILE A 1 136 ? 17.913 -15.549 -26.937 1.00 53.16 136 ILE A O 1
ATOM 1029 N N . GLU A 1 137 ? 15.884 -15.881 -27.823 1.00 47.59 137 GLU A N 1
ATOM 1030 C CA . GLU A 1 137 ? 16.116 -17.304 -28.141 1.00 47.59 137 GLU A CA 1
ATOM 1031 C C . GLU A 1 137 ? 17.157 -17.518 -29.254 1.00 47.59 137 GLU A C 1
ATOM 1033 O O . GLU A 1 137 ? 17.684 -18.613 -29.396 1.00 47.59 137 GLU A O 1
ATOM 1038 N N . ARG A 1 138 ? 17.488 -16.486 -30.045 1.00 46.78 138 ARG A N 1
ATOM 1039 C CA . ARG A 1 138 ? 18.506 -16.569 -31.113 1.00 46.78 138 ARG A CA 1
ATOM 1040 C C . ARG A 1 138 ? 19.934 -16.286 -30.644 1.00 46.78 138 ARG A C 1
ATOM 1042 O O . ARG A 1 138 ? 20.849 -16.325 -31.464 1.00 46.78 138 ARG A O 1
ATOM 1049 N N . LEU A 1 139 ? 20.121 -15.960 -29.367 1.00 48.16 139 LEU A N 1
ATOM 1050 C CA . LEU A 1 139 ? 21.421 -15.611 -28.786 1.00 48.16 139 LEU A CA 1
ATOM 1051 C C . LEU A 1 139 ? 22.007 -16.713 -27.883 1.00 48.16 139 LEU A C 1
ATOM 1053 O O . LEU A 1 139 ? 23.035 -16.473 -27.250 1.00 48.16 139 LEU A O 1
ATOM 1057 N N . TRP A 1 140 ? 21.399 -17.905 -27.866 1.00 42.28 140 TRP A N 1
ATOM 1058 C CA . TRP A 1 140 ? 21.907 -19.112 -27.204 1.00 42.28 140 TRP A CA 1
ATOM 1059 C C . TRP A 1 140 ? 21.977 -20.285 -28.181 1.00 42.28 140 TRP A C 1
ATOM 1061 O O . TRP A 1 140 ? 20.973 -20.522 -28.888 1.00 42.28 140 TRP A O 1
#

Radius of gyration: 16.6 Å; chains: 1; bounding box: 40×33×50 Å

Sequence (140 aa):
APLLRPWLERLRSAGVILGIMSKSTEATVVAALEAAELLELFDGPIMGKAVGFEGKAGFIEEMCLEGGPFEKWGAECLERVLLVDDDVRELARAGERGIQTYAAPEDGGLQDEDFREIFSGLALAAPPRPMQSAEIERLW

pLDDT: mean 89.72, std 13.02, range [42.28, 97.94]

Organism: NCBI:txid327968